Protein AF-A0A0G1ND13-F1 (afdb_monomer)

Radius of gyration: 14.42 Å; Cα contacts (8 Å, |Δi|>4): 96; chains: 1; bounding box: 45×27×37 Å

Structure (mmCIF, N/CA/C/O backbone):
data_AF-A0A0G1ND13-F1
#
_entry.id   AF-A0A0G1ND13-F1
#
loop_
_atom_site.group_PDB
_atom_site.id
_atom_site.type_symbol
_atom_site.label_atom_id
_atom_site.label_alt_id
_atom_site.label_comp_id
_atom_site.label_asym_id
_atom_site.label_entity_id
_atom_site.label_seq_id
_atom_site.pdbx_PDB_ins_code
_atom_site.Cartn_x
_atom_site.Cartn_y
_atom_site.Cartn_z
_atom_site.occupancy
_atom_site.B_iso_or_equiv
_atom_site.auth_seq_id
_atom_site.auth_comp_id
_atom_site.auth_asym_id
_atom_site.auth_atom_id
_atom_site.pdbx_PDB_model_num
ATOM 1 N N . MET A 1 1 ? 29.702 9.396 1.006 1.00 37.28 1 MET A N 1
ATOM 2 C CA . MET A 1 1 ? 28.880 8.171 1.029 1.00 37.28 1 MET A CA 1
ATOM 3 C C . MET A 1 1 ? 28.005 8.238 -0.196 1.00 37.28 1 MET A C 1
ATOM 5 O O . MET A 1 1 ? 26.968 8.890 -0.169 1.00 37.28 1 MET A O 1
ATOM 9 N N . ASP A 1 2 ? 28.508 7.678 -1.286 1.00 36.91 2 ASP A N 1
ATOM 10 C CA . ASP A 1 2 ? 27.769 7.525 -2.528 1.00 36.91 2 ASP A CA 1
ATOM 11 C C . ASP A 1 2 ? 26.537 6.668 -2.238 1.00 36.91 2 ASP A C 1
ATOM 13 O O . ASP A 1 2 ? 26.649 5.515 -1.823 1.00 36.91 2 ASP A O 1
ATOM 17 N N . LYS A 1 3 ? 25.347 7.264 -2.365 1.00 42.59 3 LYS A N 1
ATOM 18 C CA . LYS A 1 3 ? 24.106 6.496 -2.419 1.00 42.59 3 LYS A CA 1
ATOM 19 C C . LYS A 1 3 ? 24.109 5.815 -3.779 1.00 42.59 3 LYS A C 1
ATOM 21 O O . LYS A 1 3 ? 23.699 6.413 -4.770 1.00 42.59 3 LYS A O 1
ATOM 26 N N . GLU A 1 4 ? 24.676 4.616 -3.814 1.00 38.44 4 GLU A N 1
ATOM 27 C CA . GLU A 1 4 ? 24.673 3.724 -4.964 1.00 38.44 4 GLU A CA 1
ATOM 28 C C . GLU A 1 4 ? 23.210 3.503 -5.371 1.00 38.44 4 GLU A C 1
ATOM 30 O O . GLU A 1 4 ? 22.480 2.715 -4.774 1.00 38.44 4 GLU A O 1
ATOM 35 N N . THR A 1 5 ? 22.747 4.294 -6.335 1.00 50.91 5 THR A N 1
ATOM 36 C CA . THR A 1 5 ? 21.414 4.195 -6.927 1.00 50.91 5 THR A CA 1
ATOM 37 C C . THR A 1 5 ? 21.487 3.025 -7.893 1.00 50.91 5 THR A C 1
ATOM 39 O O . THR A 1 5 ? 21.687 3.189 -9.095 1.00 50.91 5 THR A O 1
ATOM 42 N N . LYS A 1 6 ? 21.447 1.804 -7.350 1.00 50.97 6 LYS A N 1
ATOM 43 C CA . LYS A 1 6 ? 21.256 0.622 -8.185 1.00 50.97 6 LYS A CA 1
ATOM 44 C C . LYS A 1 6 ? 19.883 0.752 -8.840 1.00 50.97 6 LYS A C 1
ATOM 46 O O . LYS A 1 6 ? 18.925 1.030 -8.122 1.00 50.97 6 LYS A O 1
ATOM 51 N N . PRO A 1 7 ? 19.754 0.545 -10.160 1.00 47.66 7 PRO A N 1
ATOM 52 C CA . PRO A 1 7 ? 18.440 0.351 -10.741 1.00 47.66 7 PRO A CA 1
ATOM 53 C C . PRO A 1 7 ? 17.876 -0.918 -10.104 1.00 47.66 7 PRO A C 1
ATOM 55 O O . PRO A 1 7 ? 18.395 -2.017 -10.314 1.00 47.66 7 PRO A O 1
ATOM 58 N N . ALA A 1 8 ? 16.887 -0.753 -9.236 1.00 58.19 8 ALA A N 1
ATOM 59 C CA . ALA A 1 8 ? 16.203 -1.870 -8.627 1.00 58.19 8 ALA A CA 1
ATOM 60 C C . ALA A 1 8 ? 15.464 -2.623 -9.739 1.00 58.19 8 ALA A C 1
ATOM 62 O O . ALA A 1 8 ? 14.517 -2.119 -10.330 1.00 58.19 8 ALA A O 1
ATOM 63 N N . THR A 1 9 ? 15.971 -3.805 -10.076 1.00 69.06 9 THR A N 1
ATOM 64 C CA . THR A 1 9 ? 15.312 -4.730 -11.008 1.00 69.06 9 THR A CA 1
ATOM 65 C C . THR A 1 9 ? 14.023 -5.278 -10.390 1.00 69.06 9 THR A C 1
ATOM 67 O O . THR A 1 9 ? 13.911 -5.308 -9.162 1.00 69.06 9 THR A O 1
ATOM 70 N N . TYR A 1 10 ? 13.085 -5.774 -11.206 1.00 69.50 10 TYR A N 1
ATOM 71 C CA . TYR A 1 10 ? 11.867 -6.439 -10.715 1.00 69.50 10 TYR A CA 1
ATOM 72 C C . TYR A 1 10 ? 12.156 -7.498 -9.643 1.00 69.50 10 TYR A C 1
ATOM 74 O O . TYR A 1 10 ? 11.545 -7.466 -8.580 1.00 69.50 10 TYR A O 1
ATOM 82 N N . ASP A 1 11 ? 13.158 -8.355 -9.846 1.00 74.06 11 ASP A N 1
ATOM 83 C CA . ASP A 1 11 ? 13.548 -9.375 -8.862 1.00 74.06 11 ASP A CA 1
ATOM 84 C C . ASP A 1 11 ? 13.959 -8.771 -7.508 1.00 74.06 11 ASP A C 1
ATOM 86 O O . ASP A 1 11 ? 13.716 -9.352 -6.450 1.00 74.06 11 ASP A O 1
ATOM 90 N N . SER A 1 12 ? 14.553 -7.573 -7.523 1.00 76.31 12 SER A N 1
ATOM 91 C CA . SER A 1 12 ? 14.919 -6.843 -6.303 1.00 76.31 12 SER A CA 1
ATOM 92 C C . SER A 1 12 ? 13.689 -6.288 -5.582 1.00 76.31 12 SER A C 1
ATOM 94 O O . SER A 1 12 ? 13.617 -6.379 -4.360 1.00 76.31 12 SER A O 1
ATOM 96 N N . VAL A 1 13 ? 12.700 -5.780 -6.325 1.00 78.00 13 VAL A N 1
ATOM 97 C CA . VAL A 1 13 ? 11.410 -5.330 -5.767 1.00 78.00 13 VAL A CA 1
ATOM 98 C C . VAL A 1 13 ? 10.678 -6.494 -5.102 1.00 78.00 13 VAL A C 1
ATOM 100 O O . VAL A 1 13 ? 10.172 -6.363 -3.987 1.00 78.00 13 VAL A O 1
ATOM 103 N N . ILE A 1 14 ? 10.651 -7.650 -5.764 1.00 73.81 14 ILE A N 1
ATOM 104 C CA . ILE A 1 14 ? 10.006 -8.869 -5.261 1.00 73.81 14 ILE A CA 1
ATOM 105 C C . ILE A 1 14 ? 10.683 -9.332 -3.968 1.00 73.81 14 ILE A C 1
ATOM 107 O O . ILE A 1 14 ? 10.017 -9.578 -2.963 1.00 73.81 14 ILE A O 1
ATOM 111 N N . ALA A 1 15 ? 12.015 -9.383 -3.952 1.00 75.75 15 ALA A N 1
ATOM 112 C CA . ALA A 1 15 ? 12.764 -9.770 -2.760 1.00 75.75 15 ALA A CA 1
ATOM 113 C C . ALA A 1 15 ? 12.559 -8.790 -1.587 1.00 75.75 15 ALA A C 1
ATOM 115 O O . ALA A 1 15 ? 12.447 -9.208 -0.431 1.00 75.75 15 ALA A O 1
ATOM 116 N N . GLU A 1 16 ? 12.490 -7.487 -1.859 1.00 77.06 16 GLU A N 1
ATOM 117 C CA . GLU A 1 16 ? 12.310 -6.467 -0.824 1.00 77.06 16 GLU A CA 1
ATOM 118 C C . GLU A 1 16 ? 10.890 -6.469 -0.246 1.00 77.06 16 GLU A C 1
ATOM 120 O O . GLU A 1 16 ? 10.706 -6.466 0.974 1.00 77.06 16 GLU A O 1
ATOM 125 N N . THR A 1 17 ? 9.877 -6.590 -1.106 1.00 69.69 17 THR A N 1
ATOM 126 C CA . THR A 1 17 ? 8.478 -6.735 -0.677 1.00 69.69 17 THR A CA 1
ATOM 127 C C . THR A 1 17 ? 8.259 -8.022 0.132 1.00 69.69 17 THR A C 1
ATOM 129 O O . THR A 1 17 ? 7.532 -8.012 1.131 1.00 69.69 17 THR A O 1
ATOM 132 N N . ALA A 1 18 ? 8.945 -9.119 -0.197 1.00 64.31 18 ALA A N 1
ATOM 133 C CA . ALA A 1 18 ? 8.884 -10.357 0.581 1.00 64.31 18 ALA A CA 1
ATOM 134 C C . ALA A 1 18 ? 9.536 -10.249 1.979 1.00 64.31 18 ALA A C 1
ATOM 136 O O . ALA A 1 18 ? 9.132 -10.959 2.902 1.00 64.31 18 ALA A O 1
ATOM 137 N N . THR A 1 19 ? 10.529 -9.369 2.166 1.00 63.91 19 THR A N 1
ATOM 138 C CA . THR A 1 19 ? 11.364 -9.322 3.387 1.00 63.91 19 THR A CA 1
ATOM 139 C C . THR A 1 19 ? 11.067 -8.154 4.328 1.00 63.91 19 THR A C 1
ATOM 141 O O . THR A 1 19 ? 11.440 -8.192 5.504 1.00 63.91 19 THR A O 1
ATOM 144 N N . ALA A 1 20 ? 10.365 -7.122 3.870 1.00 57.97 20 ALA A N 1
ATOM 145 C CA . ALA A 1 20 ? 10.033 -5.964 4.688 1.00 57.97 20 ALA A CA 1
ATOM 146 C C . ALA A 1 20 ? 8.934 -6.277 5.728 1.00 57.97 20 ALA A C 1
ATOM 148 O O . ALA A 1 20 ? 7.749 -6.158 5.422 1.00 57.97 20 ALA A O 1
ATOM 149 N N . LYS A 1 21 ? 9.316 -6.643 6.968 1.00 57.81 21 LYS A N 1
ATOM 150 C CA . LYS A 1 21 ? 8.484 -6.594 8.205 1.00 57.81 21 LYS A CA 1
ATOM 151 C C . LYS A 1 21 ? 9.325 -6.873 9.456 1.00 57.81 21 LYS A C 1
ATOM 153 O O . LYS A 1 21 ? 10.031 -7.880 9.467 1.00 57.81 21 LYS A O 1
ATOM 158 N N . PRO A 1 22 ? 9.294 -6.004 10.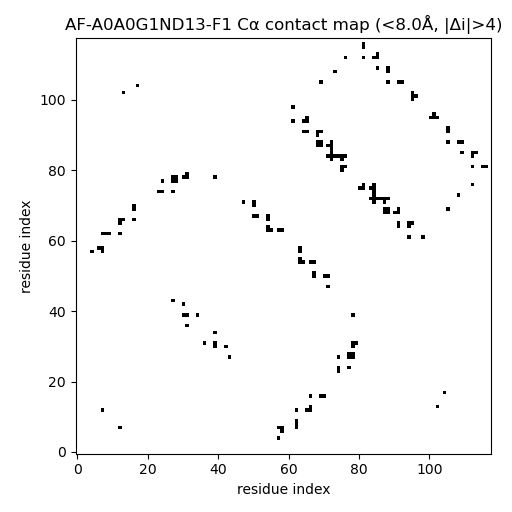499 1.00 55.62 22 PRO A N 1
ATOM 159 C CA . PRO A 1 22 ? 8.131 -5.875 11.406 1.00 55.62 22 PRO A CA 1
ATOM 160 C C . PRO A 1 22 ? 7.758 -4.441 11.871 1.00 55.62 22 PRO A C 1
ATOM 162 O O . PRO A 1 22 ? 6.681 -4.232 12.426 1.00 55.62 22 PRO A O 1
ATOM 165 N N . SER A 1 23 ? 8.604 -3.428 11.660 1.00 61.94 23 SER A N 1
ATOM 166 C CA . SER A 1 23 ? 8.453 -2.110 12.310 1.00 61.94 23 SER A CA 1
ATOM 167 C C . SER A 1 23 ? 7.235 -1.308 11.830 1.00 61.94 23 SER A C 1
ATOM 169 O O . SER A 1 23 ? 6.642 -0.563 12.609 1.00 61.94 23 SER A O 1
ATOM 171 N N . ARG A 1 24 ? 6.830 -1.484 10.563 1.00 68.31 24 ARG A N 1
ATOM 172 C CA . ARG A 1 24 ? 5.660 -0.806 9.975 1.00 68.31 24 ARG A CA 1
ATOM 173 C C . ARG A 1 24 ? 4.343 -1.332 10.557 1.00 68.31 24 ARG A C 1
ATOM 175 O O . ARG A 1 24 ? 3.483 -0.545 10.929 1.00 68.31 24 ARG A O 1
ATOM 182 N N . GLU A 1 25 ? 4.211 -2.652 10.709 1.00 65.75 25 GLU A N 1
ATOM 183 C CA . GLU A 1 25 ? 3.006 -3.269 11.287 1.00 65.75 25 GLU A CA 1
ATOM 184 C C . GLU A 1 25 ? 2.793 -2.853 12.748 1.00 65.75 25 GLU A C 1
ATOM 186 O O . GLU A 1 25 ? 1.663 -2.571 13.135 1.00 65.75 25 GLU A O 1
ATOM 191 N N . ILE A 1 26 ? 3.866 -2.742 13.541 1.00 69.00 26 ILE A N 1
ATOM 192 C CA . ILE A 1 26 ? 3.785 -2.288 14.940 1.00 69.00 26 ILE A CA 1
ATOM 193 C C . ILE A 1 26 ? 3.282 -0.843 15.017 1.00 69.00 26 ILE A C 1
ATOM 195 O O . ILE A 1 26 ? 2.404 -0.545 15.828 1.00 69.00 26 ILE A O 1
ATOM 199 N N . PHE A 1 27 ? 3.800 0.049 14.166 1.00 72.94 27 PHE A N 1
ATOM 200 C CA . PHE A 1 27 ? 3.336 1.436 14.101 1.00 72.94 27 PHE A CA 1
ATOM 201 C C . PHE A 1 27 ? 1.842 1.507 13.764 1.00 72.94 27 PHE A C 1
ATOM 203 O O . PHE A 1 27 ? 1.075 2.146 14.481 1.00 72.94 27 PHE A O 1
ATOM 210 N N . ILE A 1 28 ? 1.404 0.788 12.731 1.00 74.62 28 ILE A N 1
ATOM 211 C CA . ILE A 1 28 ? 0.009 0.826 12.279 1.00 74.62 28 ILE A CA 1
ATOM 212 C C . ILE A 1 28 ? -0.939 0.215 13.317 1.00 74.62 28 ILE A C 1
ATOM 214 O O . ILE A 1 28 ? -2.002 0.772 13.583 1.00 74.62 28 ILE A O 1
ATOM 218 N N . GLN A 1 29 ? -0.544 -0.892 13.948 1.00 72.81 29 GLN A N 1
ATOM 219 C CA . GLN A 1 29 ? -1.311 -1.509 15.027 1.00 72.81 29 GLN A CA 1
ATOM 220 C C . GLN A 1 29 ? -1.445 -0.551 16.224 1.00 72.81 29 GLN A C 1
ATOM 222 O O . GLN A 1 29 ? -2.534 -0.399 16.773 1.00 72.81 29 GLN A O 1
ATOM 227 N N . THR A 1 30 ? -0.370 0.166 16.565 1.00 70.75 30 THR A N 1
ATOM 228 C CA . THR A 1 30 ? -0.371 1.192 17.622 1.00 70.75 30 THR A CA 1
ATOM 229 C C . THR A 1 30 ? -1.327 2.341 17.289 1.00 70.75 30 THR A C 1
ATOM 231 O O . THR A 1 30 ? -2.095 2.778 18.144 1.00 70.75 30 THR A O 1
ATOM 234 N N . VAL A 1 31 ? -1.315 2.817 16.040 1.00 69.00 31 VAL A N 1
ATOM 235 C CA . VAL A 1 31 ? -2.215 3.879 15.562 1.00 69.00 31 VAL A CA 1
ATOM 236 C C . VAL A 1 31 ? -3.676 3.410 15.585 1.00 69.00 31 VAL A C 1
ATOM 238 O O . VAL A 1 31 ? -4.551 4.160 16.020 1.00 69.00 31 VAL A O 1
ATOM 241 N N . ARG A 1 32 ? -3.934 2.148 15.220 1.00 73.31 32 ARG A N 1
ATOM 242 C CA . ARG A 1 32 ? -5.260 1.513 15.271 1.00 73.31 32 ARG A CA 1
ATOM 243 C C . ARG A 1 32 ? -5.830 1.386 16.675 1.00 73.31 32 ARG A C 1
ATOM 245 O O . ARG A 1 32 ? -7.021 1.597 16.867 1.00 73.31 32 ARG A O 1
ATOM 252 N N . GLU A 1 33 ? -5.005 1.043 17.653 1.00 74.31 33 GLU A N 1
ATOM 253 C CA . GLU A 1 33 ? -5.452 0.859 19.037 1.00 74.31 33 GLU A CA 1
ATOM 254 C C . GLU A 1 33 ? -5.750 2.184 19.756 1.00 74.31 33 GLU A C 1
ATOM 256 O O . GLU A 1 33 ? -6.472 2.189 20.752 1.00 74.31 33 GLU A O 1
ATOM 261 N N . GLN A 1 34 ? -5.224 3.307 19.256 1.00 68.44 34 GLN A N 1
ATOM 262 C CA . GLN A 1 34 ? -5.317 4.609 19.922 1.00 68.44 34 GLN A CA 1
ATOM 263 C C . GLN A 1 34 ? -6.335 5.574 19.304 1.00 68.44 34 GLN A C 1
ATOM 265 O O . GLN A 1 34 ? -6.686 6.560 19.955 1.00 68.44 34 GLN A O 1
ATOM 270 N N . LYS A 1 35 ? -6.804 5.337 18.071 1.00 67.69 35 LYS A N 1
ATOM 271 C CA . LYS A 1 35 ? -7.622 6.305 17.322 1.00 67.69 35 LYS A CA 1
ATOM 272 C C . LYS A 1 35 ? -8.909 5.698 16.750 1.00 67.69 35 LYS A C 1
ATOM 274 O O . LYS A 1 35 ? -8.892 4.559 16.288 1.00 67.69 35 LYS A O 1
ATOM 279 N N . PRO A 1 36 ? -10.027 6.453 16.729 1.00 67.75 36 PRO A N 1
ATOM 280 C CA . PRO A 1 36 ? -11.215 6.066 15.972 1.00 67.75 36 PRO A CA 1
ATOM 281 C C . PRO A 1 36 ? -10.917 6.051 14.462 1.00 67.75 36 PRO A C 1
ATOM 283 O O . PRO A 1 36 ? -10.061 6.791 13.982 1.00 67.75 36 PRO A O 1
ATOM 286 N N . GLU A 1 37 ? -11.650 5.237 13.699 1.00 66.38 37 GLU A N 1
ATOM 287 C CA . GLU A 1 37 ? -11.392 4.941 12.274 1.00 66.38 37 GLU A CA 1
ATOM 288 C C . GLU A 1 37 ? -11.216 6.186 11.378 1.00 66.38 37 GLU A C 1
ATOM 290 O O . GLU A 1 37 ? -10.352 6.218 10.504 1.00 66.38 37 GLU A O 1
ATOM 295 N N . ASN A 1 38 ? -11.968 7.258 11.640 1.00 66.19 38 ASN A N 1
ATOM 296 C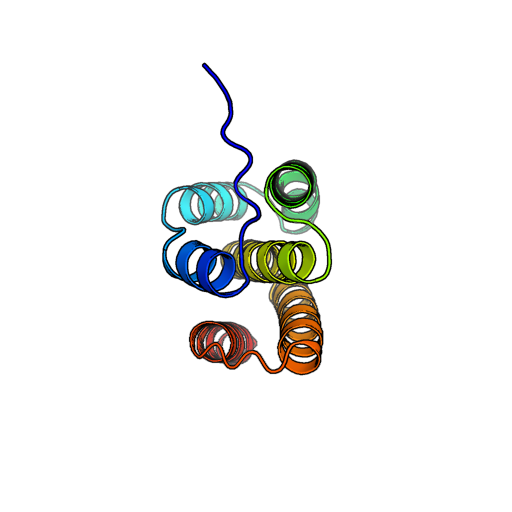 CA . ASN A 1 38 ? -11.867 8.505 10.872 1.00 66.19 38 ASN A CA 1
ATOM 297 C C . ASN A 1 38 ? -10.539 9.250 11.105 1.00 66.19 38 ASN A C 1
ATOM 299 O O . ASN A 1 38 ? -10.019 9.888 10.193 1.00 66.19 38 ASN A O 1
ATOM 303 N N . GLU A 1 39 ? -9.969 9.157 12.307 1.00 74.06 39 GLU A N 1
ATOM 304 C CA . GLU A 1 39 ? -8.645 9.710 12.619 1.00 74.06 39 GLU A CA 1
ATOM 305 C C . GLU A 1 39 ? -7.514 8.774 12.185 1.00 74.06 39 GLU A C 1
ATOM 307 O O . GLU A 1 39 ? -6.380 9.215 12.003 1.00 74.06 39 GLU A O 1
ATOM 312 N N . LEU A 1 40 ? -7.822 7.489 12.004 1.00 77.00 40 LEU A N 1
ATOM 313 C CA . LEU A 1 40 ? -6.889 6.490 11.507 1.00 77.00 40 LEU A CA 1
ATOM 314 C C . LEU A 1 40 ? -6.428 6.824 10.092 1.00 77.00 40 LEU A C 1
ATOM 316 O O . LEU A 1 40 ? -5.233 6.822 9.827 1.00 77.00 40 LEU A O 1
ATOM 320 N N . ARG A 1 41 ? -7.366 7.158 9.197 1.00 74.94 41 ARG A N 1
ATOM 321 C CA . ARG A 1 41 ? -7.053 7.512 7.804 1.00 74.94 41 ARG A CA 1
ATOM 322 C C . ARG A 1 41 ? -6.127 8.728 7.730 1.00 74.94 41 ARG A C 1
ATOM 324 O O . ARG A 1 41 ? -5.099 8.654 7.074 1.00 74.94 41 ARG A O 1
ATOM 331 N N . GLN A 1 42 ? -6.415 9.778 8.501 1.00 75.62 42 GLN A N 1
ATOM 332 C CA . GLN A 1 42 ? -5.539 10.954 8.586 1.00 75.62 42 GLN A CA 1
ATOM 333 C C . GLN A 1 42 ? -4.162 10.629 9.179 1.00 75.62 42 GLN A C 1
ATOM 335 O O . GLN A 1 42 ? -3.151 11.137 8.707 1.00 75.62 42 GLN A O 1
ATOM 340 N N . ALA A 1 43 ? -4.098 9.771 10.200 1.00 74.81 43 ALA A N 1
ATOM 341 C CA . ALA A 1 43 ? -2.823 9.347 10.778 1.00 74.81 43 ALA A CA 1
ATOM 342 C C . ALA A 1 43 ? -2.001 8.473 9.813 1.00 74.81 43 ALA A C 1
ATOM 344 O O . ALA A 1 43 ? -0.772 8.461 9.881 1.00 74.81 43 ALA A O 1
ATOM 345 N N . LEU A 1 44 ? -2.667 7.751 8.909 1.00 82.88 44 LEU A N 1
ATOM 346 C CA . LEU A 1 44 ? -2.015 6.979 7.859 1.00 82.88 44 LEU A CA 1
ATOM 347 C C . LEU A 1 44 ? -1.560 7.846 6.687 1.00 82.88 44 LEU A C 1
ATOM 349 O O . LEU A 1 44 ? -0.596 7.457 6.039 1.00 82.88 44 LEU A O 1
ATOM 353 N N . ASP A 1 45 ? -2.171 9.007 6.432 1.00 84.88 45 ASP A N 1
ATOM 354 C CA . ASP A 1 45 ? -1.782 9.873 5.311 1.00 84.88 45 ASP A CA 1
ATOM 355 C C . ASP A 1 45 ? -0.299 10.252 5.372 1.00 84.88 45 ASP A C 1
ATOM 357 O O . ASP A 1 45 ? 0.401 10.143 4.367 1.00 84.88 45 ASP A O 1
ATOM 361 N N . GLU A 1 46 ? 0.222 10.642 6.540 1.00 81.56 46 GLU A N 1
ATOM 362 C CA . GLU A 1 46 ? 1.651 10.958 6.698 1.00 81.56 46 GLU A CA 1
ATOM 363 C C . GLU A 1 46 ? 2.541 9.750 6.380 1.00 81.56 46 GLU A C 1
ATOM 365 O O . GLU A 1 46 ? 3.581 9.881 5.732 1.00 81.56 46 GLU A O 1
ATOM 370 N N . PHE A 1 47 ? 2.112 8.558 6.792 1.00 83.75 47 PHE A N 1
ATOM 371 C CA . PHE A 1 47 ? 2.833 7.319 6.531 1.00 83.75 47 PHE A CA 1
ATOM 372 C C . PHE A 1 47 ? 2.774 6.917 5.051 1.00 83.75 47 PHE A C 1
ATOM 374 O O . PHE A 1 47 ? 3.778 6.505 4.475 1.00 83.75 47 PHE A O 1
ATOM 381 N N . ILE A 1 48 ? 1.623 7.090 4.402 1.00 89.19 48 ILE A N 1
ATOM 382 C CA . ILE A 1 48 ? 1.435 6.827 2.972 1.00 89.19 48 ILE A CA 1
ATOM 383 C C . ILE A 1 48 ? 2.279 7.794 2.137 1.00 89.19 48 ILE A C 1
ATOM 385 O O . ILE A 1 48 ? 2.914 7.365 1.176 1.00 89.19 48 ILE A O 1
ATOM 389 N N . HIS A 1 49 ? 2.371 9.067 2.530 1.00 88.31 49 HIS A N 1
ATOM 390 C CA . HIS A 1 49 ? 3.278 10.020 1.884 1.00 88.31 49 HIS A CA 1
ATOM 391 C C . HIS A 1 49 ? 4.744 9.595 2.016 1.00 88.31 49 HIS A C 1
ATOM 393 O O . HIS A 1 49 ? 5.504 9.731 1.058 1.00 88.31 49 HIS A O 1
ATOM 399 N N . GLN A 1 50 ? 5.151 9.052 3.167 1.00 86.38 50 GLN A N 1
ATOM 400 C CA . GLN A 1 50 ? 6.500 8.502 3.332 1.00 86.38 50 GLN A CA 1
ATOM 401 C C . GLN A 1 50 ? 6.725 7.280 2.439 1.00 86.38 50 GLN A C 1
ATOM 403 O O . GLN A 1 50 ? 7.749 7.220 1.763 1.00 86.38 50 GLN A O 1
ATOM 408 N N . LEU A 1 51 ? 5.761 6.352 2.367 1.00 88.50 51 LEU A N 1
ATOM 409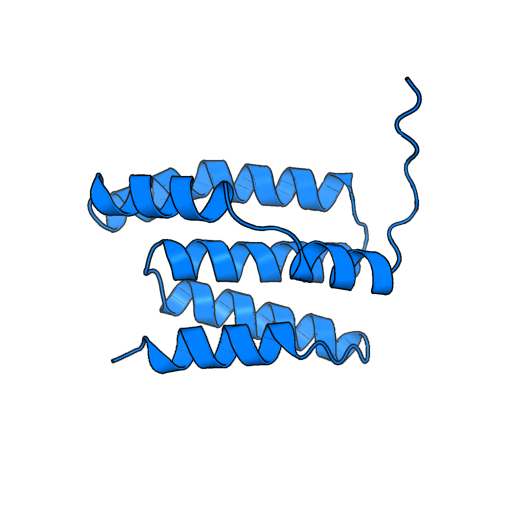 C CA . LEU A 1 51 ? 5.824 5.215 1.443 1.00 88.50 51 LEU A CA 1
ATOM 410 C C . LEU A 1 51 ? 5.947 5.679 -0.007 1.00 88.50 51 LEU A C 1
ATOM 412 O O . LEU A 1 51 ? 6.710 5.098 -0.767 1.00 88.50 51 LEU A O 1
ATOM 416 N N . GLN A 1 52 ? 5.223 6.729 -0.386 1.00 90.25 52 GLN A N 1
ATOM 417 C CA . GLN A 1 52 ? 5.293 7.304 -1.721 1.00 90.25 52 GLN A CA 1
ATOM 418 C C . GLN A 1 52 ? 6.673 7.907 -2.007 1.00 90.25 52 GLN A C 1
ATOM 420 O O . GLN A 1 52 ? 7.250 7.620 -3.048 1.00 90.25 52 GLN A O 1
ATOM 425 N N . GLN A 1 53 ? 7.239 8.679 -1.077 1.00 88.44 53 GLN A N 1
ATOM 426 C CA . GLN A 1 53 ? 8.585 9.243 -1.232 1.00 88.44 53 GLN A CA 1
ATOM 427 C C . GLN A 1 53 ? 9.667 8.164 -1.298 1.00 88.44 53 GLN A C 1
ATOM 429 O O . GLN A 1 53 ? 10.592 8.269 -2.100 1.00 88.44 53 GLN A O 1
ATOM 434 N N . GLU A 1 54 ? 9.555 7.131 -0.465 1.00 85.56 54 GLU A N 1
ATOM 435 C CA . GLU A 1 54 ? 10.453 5.980 -0.500 1.00 85.56 54 GLU A CA 1
ATOM 436 C C . GLU A 1 54 ? 10.344 5.281 -1.854 1.00 85.56 54 GLU A C 1
ATOM 438 O O . GLU A 1 54 ? 11.368 5.078 -2.510 1.00 85.56 54 GLU A O 1
ATOM 443 N N . ALA A 1 55 ? 9.106 5.056 -2.313 1.00 87.00 55 ALA A N 1
ATOM 444 C CA . ALA A 1 55 ? 8.812 4.451 -3.598 1.00 87.00 55 ALA A CA 1
ATOM 445 C C . ALA A 1 55 ? 9.468 5.212 -4.759 1.00 87.00 55 ALA A C 1
ATOM 447 O O . ALA A 1 55 ? 10.194 4.636 -5.567 1.00 87.00 55 ALA A O 1
ATOM 448 N N . ASP A 1 56 ? 9.259 6.527 -4.787 1.00 88.75 56 ASP A N 1
ATOM 449 C CA . ASP A 1 56 ? 9.782 7.430 -5.813 1.00 88.75 56 ASP A CA 1
ATOM 450 C C . ASP A 1 56 ? 11.316 7.558 -5.762 1.00 88.75 56 ASP A C 1
ATOM 452 O O . ASP A 1 56 ? 11.950 7.886 -6.765 1.00 88.75 56 ASP A O 1
ATOM 456 N N . SER A 1 57 ? 11.928 7.327 -4.595 1.00 85.69 57 SER A N 1
ATOM 457 C CA . SER A 1 57 ? 13.378 7.454 -4.406 1.00 85.69 57 SER A CA 1
ATOM 458 C C . SER A 1 57 ? 14.168 6.193 -4.755 1.00 85.69 57 SER A C 1
ATOM 460 O O . SER A 1 57 ? 15.351 6.295 -5.086 1.00 85.69 57 SER A O 1
ATOM 462 N N . ALA A 1 58 ? 13.539 5.021 -4.651 1.00 80.56 58 ALA A N 1
ATOM 463 C CA . ALA A 1 58 ? 14.210 3.729 -4.767 1.00 80.56 58 ALA A CA 1
ATOM 464 C C . ALA A 1 58 ? 13.859 2.975 -6.058 1.00 80.56 58 ALA A C 1
ATOM 466 O O . ALA A 1 58 ? 14.683 2.198 -6.545 1.00 80.56 58 ALA A O 1
ATOM 467 N N . TRP A 1 59 ? 12.693 3.240 -6.655 1.00 82.56 59 TRP A N 1
ATOM 468 C CA . TRP A 1 59 ? 12.235 2.566 -7.870 1.00 82.56 59 TRP A CA 1
ATOM 469 C C . TRP A 1 59 ? 11.709 3.571 -8.897 1.00 82.56 59 TRP A C 1
ATOM 471 O O . TRP A 1 59 ? 11.283 4.675 -8.568 1.00 82.56 59 TRP A O 1
ATOM 481 N N . ALA A 1 60 ? 11.715 3.174 -10.166 1.00 82.62 60 ALA A N 1
ATOM 482 C CA . ALA A 1 60 ? 11.150 3.950 -11.262 1.00 82.62 60 ALA A CA 1
ATOM 483 C C . ALA A 1 60 ? 10.213 3.069 -12.089 1.00 82.62 60 ALA A C 1
ATOM 485 O O . ALA A 1 60 ? 10.398 1.859 -12.143 1.00 82.62 60 ALA A O 1
ATOM 486 N N . GLY A 1 61 ? 9.232 3.676 -12.757 1.00 86.50 61 GLY A N 1
ATOM 487 C CA . GLY A 1 61 ? 8.324 2.938 -13.634 1.00 86.50 61 GLY A CA 1
ATOM 488 C C . GLY A 1 61 ? 7.414 1.953 -12.879 1.00 86.50 61 GLY A C 1
ATOM 489 O O . GLY A 1 61 ? 7.058 2.211 -11.730 1.00 86.50 61 GLY A O 1
ATOM 490 N N . PRO A 1 62 ? 7.002 0.841 -13.505 1.00 87.12 62 PRO A N 1
ATOM 491 C CA . PRO A 1 62 ? 6.048 -0.099 -12.909 1.00 87.12 62 PRO A CA 1
ATOM 492 C C . PRO A 1 62 ? 6.545 -0.774 -11.618 1.00 87.12 62 PRO A C 1
ATOM 494 O O . PRO A 1 62 ? 5.746 -1.127 -10.755 1.00 87.12 62 PRO A O 1
ATOM 497 N N . GLU A 1 63 ? 7.861 -0.928 -11.456 1.00 85.50 63 GLU A N 1
ATOM 498 C CA . GLU A 1 63 ? 8.537 -1.427 -10.252 1.00 85.50 63 GLU A CA 1
ATOM 499 C C . GLU A 1 63 ? 8.168 -0.601 -9.019 1.00 85.50 63 GLU A C 1
ATOM 501 O O . GLU A 1 63 ? 7.908 -1.140 -7.941 1.00 85.50 63 GLU A O 1
ATOM 506 N N . ARG A 1 64 ? 8.114 0.722 -9.198 1.00 90.12 64 ARG A N 1
ATOM 507 C CA . ARG A 1 64 ? 7.720 1.665 -8.155 1.00 90.12 64 ARG A CA 1
ATOM 508 C C . ARG A 1 64 ? 6.288 1.415 -7.723 1.00 90.12 64 ARG A C 1
ATOM 510 O O . ARG A 1 64 ? 6.001 1.390 -6.527 1.00 90.12 64 ARG A O 1
ATOM 517 N N . ASP A 1 65 ? 5.393 1.225 -8.687 1.00 90.56 65 ASP A N 1
ATOM 518 C CA . ASP A 1 65 ? 3.978 1.004 -8.405 1.00 90.56 65 ASP A CA 1
ATOM 519 C C . ASP A 1 65 ? 3.737 -0.367 -7.767 1.00 90.56 65 ASP A C 1
ATOM 521 O O . ASP A 1 65 ? 2.901 -0.470 -6.869 1.00 90.56 65 ASP A O 1
ATOM 525 N N . LEU A 1 66 ? 4.497 -1.399 -8.148 1.00 89.12 66 LEU A N 1
ATOM 526 C CA . LEU A 1 66 ? 4.485 -2.694 -7.463 1.00 89.12 66 LEU A CA 1
ATOM 527 C C . LEU A 1 66 ? 4.851 -2.548 -5.987 1.00 89.12 66 LEU A C 1
ATOM 529 O O . LEU A 1 66 ? 4.088 -2.957 -5.109 1.00 89.12 66 LEU A O 1
ATOM 533 N N . TRP A 1 67 ? 6.008 -1.946 -5.712 1.00 89.69 67 TRP A N 1
ATOM 534 C CA . TRP A 1 67 ? 6.487 -1.789 -4.344 1.00 89.69 67 TRP A CA 1
ATOM 535 C C . TRP A 1 67 ? 5.499 -0.972 -3.505 1.00 89.69 67 TRP A C 1
ATOM 537 O O . TRP A 1 67 ? 5.094 -1.387 -2.413 1.00 89.69 67 TRP A O 1
ATOM 547 N N . PHE A 1 68 ? 5.044 0.161 -4.048 1.00 92.19 68 PHE A N 1
ATOM 548 C CA . PHE A 1 68 ? 4.123 1.057 -3.360 1.00 92.19 68 PHE A CA 1
ATOM 549 C C . PHE A 1 68 ? 2.782 0.385 -3.059 1.00 92.19 68 PHE A C 1
ATOM 551 O O . PHE A 1 68 ? 2.357 0.387 -1.904 1.00 92.19 68 PHE A O 1
ATOM 558 N N . ASN A 1 69 ? 2.124 -0.227 -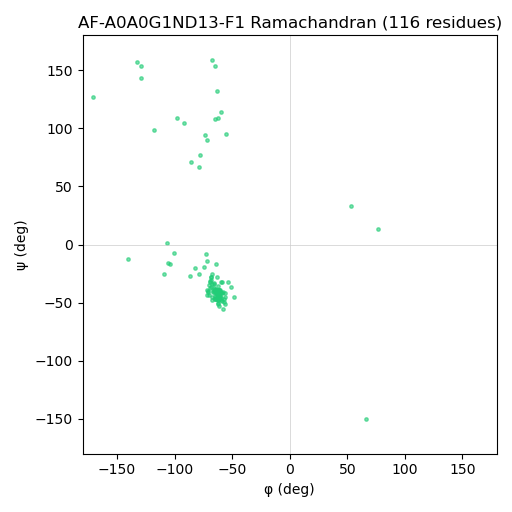4.052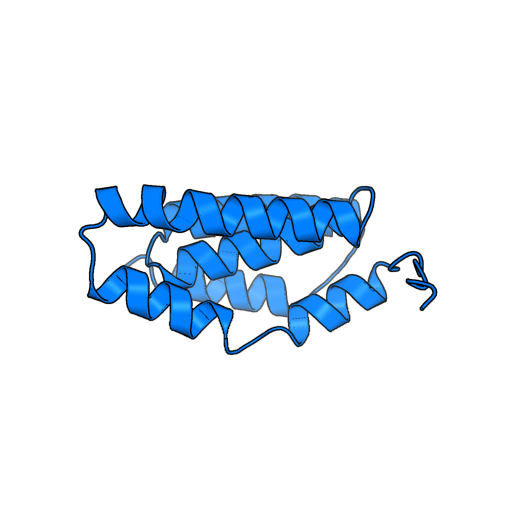 1.00 92.69 69 ASN A N 1
ATOM 559 C CA . ASN A 1 69 ? 0.803 -0.833 -3.849 1.00 92.69 69 ASN A CA 1
ATOM 560 C C . ASN A 1 69 ? 0.859 -2.032 -2.893 1.00 92.6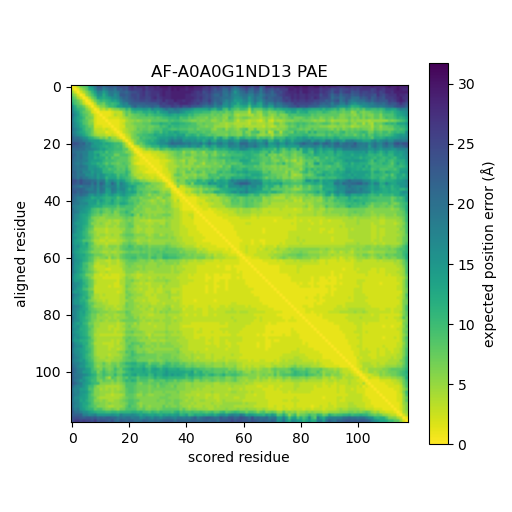9 69 ASN A C 1
ATOM 562 O O . ASN A 1 69 ? -0.059 -2.214 -2.089 1.00 92.69 69 ASN A O 1
ATOM 566 N N . TYR A 1 70 ? 1.949 -2.804 -2.904 1.00 90.81 70 TYR A N 1
ATOM 567 C CA . TYR A 1 70 ? 2.146 -3.881 -1.939 1.00 90.81 70 TYR A CA 1
ATOM 568 C C . TYR A 1 70 ? 2.215 -3.351 -0.503 1.00 90.81 70 TYR A C 1
ATOM 570 O O . TYR A 1 70 ? 1.478 -3.814 0.374 1.00 90.81 70 TYR A O 1
ATOM 578 N N . HIS A 1 71 ? 3.047 -2.339 -0.248 1.00 90.00 71 HIS A N 1
ATOM 579 C CA . HIS A 1 71 ? 3.155 -1.758 1.090 1.00 90.00 71 HIS A CA 1
ATOM 580 C C . HIS A 1 71 ? 1.912 -0.977 1.507 1.00 90.00 71 HIS A C 1
ATOM 582 O O . HIS A 1 71 ? 1.551 -0.994 2.688 1.00 90.00 71 HIS A O 1
ATOM 588 N N . LEU A 1 72 ? 1.214 -0.358 0.559 1.00 92.00 72 LEU A N 1
ATOM 589 C CA . LEU A 1 72 ? -0.058 0.306 0.799 1.00 92.00 72 LEU A CA 1
ATOM 590 C C . LEU A 1 72 ? -1.134 -0.698 1.237 1.00 92.00 72 LEU A C 1
ATOM 592 O O . LEU A 1 72 ? -1.793 -0.490 2.256 1.00 92.00 72 LEU A O 1
ATOM 596 N N . ALA A 1 73 ? -1.257 -1.831 0.542 1.00 91.19 73 ALA A N 1
ATOM 597 C CA . ALA A 1 73 ? -2.199 -2.883 0.911 1.00 91.19 73 ALA A CA 1
ATOM 598 C C . ALA A 1 73 ? -1.901 -3.469 2.296 1.00 91.19 73 ALA A C 1
ATOM 600 O O . ALA A 1 73 ? -2.811 -3.660 3.105 1.00 91.19 73 ALA A O 1
ATOM 601 N N . GLN A 1 74 ? -0.625 -3.710 2.610 1.00 88.69 74 GLN A N 1
ATOM 602 C CA . GLN A 1 74 ? -0.221 -4.138 3.951 1.00 88.69 74 GLN A CA 1
ATOM 603 C C . GLN A 1 74 ? -0.566 -3.098 5.016 1.00 88.69 74 GLN A C 1
ATOM 605 O O . GLN A 1 74 ? -1.000 -3.468 6.107 1.00 88.69 74 GLN A O 1
ATOM 610 N N . THR A 1 75 ? -0.386 -1.817 4.690 1.00 87.69 75 THR A N 1
ATOM 611 C CA . THR A 1 75 ? -0.668 -0.707 5.595 1.00 87.69 75 THR A CA 1
ATOM 612 C C . THR A 1 75 ? -2.140 -0.677 5.970 1.00 87.69 75 THR A C 1
ATOM 614 O O . THR A 1 75 ? -2.492 -0.744 7.148 1.00 87.69 75 THR A O 1
ATOM 617 N N . TYR A 1 76 ? -3.014 -0.678 4.967 1.00 89.88 76 TYR A N 1
ATOM 618 C CA . TYR A 1 76 ? -4.453 -0.692 5.188 1.00 89.88 76 TYR A CA 1
ATOM 619 C C . TYR A 1 76 ? -4.934 -1.977 5.869 1.00 89.88 76 TYR A C 1
ATOM 621 O O . TYR A 1 76 ? -5.760 -1.917 6.779 1.00 89.88 76 TYR A O 1
ATOM 629 N N . ALA A 1 77 ? -4.368 -3.134 5.514 1.00 87.38 77 ALA A N 1
ATOM 630 C CA . ALA A 1 77 ? -4.708 -4.400 6.157 1.00 87.38 77 ALA A CA 1
ATOM 631 C C . ALA A 1 77 ? -4.340 -4.411 7.652 1.00 87.38 77 ALA A C 1
ATOM 633 O O . ALA A 1 77 ? -5.121 -4.880 8.477 1.00 87.38 77 ALA A O 1
ATOM 634 N N . ALA A 1 78 ? -3.173 -3.878 8.025 1.00 84.44 78 ALA A N 1
ATOM 635 C CA . ALA A 1 78 ? -2.778 -3.755 9.430 1.00 84.44 78 ALA A CA 1
ATOM 636 C C . ALA A 1 78 ? -3.664 -2.750 10.187 1.00 84.44 78 ALA A C 1
ATOM 638 O O . ALA A 1 78 ? -4.003 -2.962 11.350 1.00 84.44 78 ALA A O 1
ATOM 639 N N . ALA A 1 79 ? -4.102 -1.692 9.504 1.00 83.94 79 ALA A N 1
ATOM 640 C CA . ALA A 1 79 ? -5.018 -0.692 10.038 1.00 83.94 79 ALA A CA 1
ATOM 641 C C . ALA A 1 79 ? -6.459 -1.217 10.204 1.00 83.94 79 ALA A C 1
ATOM 643 O O . ALA A 1 79 ? -7.269 -0.603 10.894 1.00 83.94 79 ALA A O 1
ATOM 644 N N . GLY A 1 80 ? -6.789 -2.368 9.610 1.00 85.31 80 GLY A N 1
ATOM 645 C CA . GLY A 1 80 ? -8.154 -2.892 9.564 1.00 85.31 80 GLY A CA 1
ATOM 646 C C . GLY A 1 80 ? -9.051 -2.186 8.542 1.00 85.31 80 GLY A C 1
ATOM 647 O O . GLY A 1 80 ? -10.263 -2.381 8.561 1.00 85.31 80 GLY A O 1
ATOM 648 N N . LEU A 1 81 ? -8.465 -1.393 7.642 1.00 87.50 81 LEU A N 1
ATOM 649 C CA . LEU A 1 81 ? -9.141 -0.716 6.538 1.00 87.50 81 LEU A CA 1
ATOM 650 C C . LEU A 1 81 ? -9.236 -1.665 5.335 1.00 87.50 81 LEU A C 1
ATOM 652 O O . LEU A 1 81 ? -8.521 -1.536 4.343 1.00 87.50 81 LEU A O 1
ATOM 656 N N . TRP A 1 82 ? -10.079 -2.689 5.455 1.00 88.50 82 TRP A N 1
ATOM 657 C CA . TRP A 1 82 ? -10.081 -3.825 4.525 1.00 88.50 82 TRP A CA 1
ATOM 658 C C . TRP A 1 82 ? -10.493 -3.468 3.094 1.00 88.50 82 TRP A C 1
ATOM 660 O O . TRP A 1 82 ? -9.982 -4.069 2.154 1.00 88.50 82 TRP A O 1
ATOM 670 N N . GLU A 1 83 ? -11.395 -2.502 2.915 1.00 89.62 83 GLU A N 1
ATOM 671 C CA . GLU A 1 83 ? -11.810 -2.047 1.583 1.00 89.62 83 GLU A CA 1
ATOM 672 C C . GLU A 1 83 ? -10.669 -1.325 0.856 1.00 89.62 83 GLU A C 1
ATOM 674 O O . GLU A 1 83 ? -10.364 -1.650 -0.291 1.00 89.62 83 GLU A O 1
ATOM 679 N N . ASP A 1 84 ? -9.967 -0.421 1.544 1.00 90.94 84 ASP A N 1
ATOM 680 C CA . ASP A 1 84 ? -8.805 0.267 0.975 1.00 90.94 84 ASP A CA 1
ATOM 681 C C . ASP A 1 84 ? -7.653 -0.717 0.709 1.00 90.94 84 ASP A C 1
ATOM 683 O O . ASP A 1 84 ? -6.974 -0.626 -0.316 1.00 90.94 84 ASP A O 1
ATOM 687 N N . ALA A 1 85 ? -7.466 -1.706 1.592 1.00 91.31 85 ALA A N 1
ATOM 688 C CA . ALA A 1 85 ? -6.487 -2.772 1.404 1.00 91.31 85 ALA A CA 1
ATOM 689 C C . ALA A 1 85 ? -6.786 -3.616 0.158 1.00 91.31 85 ALA A C 1
ATOM 691 O O . ALA A 1 85 ? -5.861 -3.956 -0.581 1.00 91.31 85 ALA A O 1
ATOM 692 N N . GLN A 1 86 ? -8.062 -3.933 -0.089 1.00 92.00 86 GLN A N 1
ATOM 693 C CA . GLN A 1 86 ? -8.484 -4.673 -1.277 1.00 92.00 86 GLN A CA 1
ATOM 694 C C . GLN A 1 86 ? -8.217 -3.865 -2.548 1.00 92.00 86 GLN A C 1
ATOM 696 O O . GLN A 1 86 ? -7.603 -4.393 -3.469 1.00 92.00 86 GLN A O 1
ATOM 701 N N . ASN A 1 87 ? -8.585 -2.581 -2.568 1.00 93.38 87 ASN A N 1
ATOM 702 C CA . ASN A 1 87 ? -8.330 -1.704 -3.715 1.00 93.38 87 ASN A CA 1
ATOM 703 C C . ASN A 1 87 ? -6.828 -1.600 -4.034 1.00 93.38 87 ASN A C 1
ATOM 705 O O . ASN A 1 87 ? -6.429 -1.651 -5.197 1.00 93.38 87 ASN A O 1
ATOM 709 N N . ALA A 1 88 ? -5.980 -1.495 -3.006 1.00 93.38 88 ALA A N 1
ATOM 710 C CA . ALA A 1 88 ? -4.529 -1.474 -3.182 1.00 93.38 88 ALA A CA 1
ATOM 711 C C . ALA A 1 88 ? -3.982 -2.809 -3.729 1.00 93.38 88 ALA A C 1
ATOM 713 O O . ALA A 1 88 ? -3.104 -2.801 -4.591 1.00 93.38 88 ALA A O 1
ATOM 714 N N . ILE A 1 89 ? -4.520 -3.950 -3.282 1.00 93.00 89 ILE A N 1
ATOM 715 C CA . ILE A 1 89 ? -4.172 -5.274 -3.822 1.00 93.00 89 ILE A CA 1
ATOM 716 C C . ILE A 1 89 ? -4.635 -5.441 -5.270 1.00 93.00 89 ILE A C 1
ATOM 718 O O . ILE A 1 89 ? -3.897 -5.993 -6.078 1.00 93.00 89 ILE A O 1
ATOM 722 N N . ASP A 1 90 ? -5.823 -4.958 -5.622 1.00 93.06 90 ASP A N 1
ATOM 723 C CA . ASP A 1 90 ? -6.327 -5.069 -6.990 1.00 93.06 90 ASP A CA 1
ATOM 724 C C . ASP A 1 90 ? -5.441 -4.255 -7.947 1.00 93.06 90 ASP A C 1
ATOM 726 O O . ASP A 1 90 ? -5.035 -4.760 -8.995 1.00 93.06 90 ASP A O 1
ATOM 730 N N . ASN A 1 91 ? -5.031 -3.049 -7.540 1.00 93.25 91 ASN A N 1
ATOM 731 C CA . ASN A 1 91 ? -4.043 -2.256 -8.274 1.00 93.25 91 ASN A CA 1
ATOM 732 C C . ASN A 1 91 ? -2.692 -2.978 -8.379 1.00 93.25 91 ASN A C 1
ATOM 734 O O . ASN A 1 91 ? -2.104 -3.014 -9.459 1.00 93.25 91 ASN A O 1
ATOM 738 N N . LEU A 1 92 ? -2.213 -3.582 -7.286 1.00 92.06 92 LEU A N 1
ATOM 739 C CA . LEU A 1 92 ? -0.972 -4.358 -7.279 1.00 92.06 92 LEU A CA 1
ATOM 740 C C . LEU A 1 92 ? -1.007 -5.491 -8.309 1.00 92.06 92 LEU A C 1
ATOM 742 O O . LEU A 1 92 ? -0.053 -5.662 -9.064 1.00 92.06 92 LEU A O 1
ATOM 746 N N . LEU A 1 93 ? -2.102 -6.251 -8.352 1.00 90.19 93 LEU A N 1
ATOM 747 C CA . LEU A 1 93 ? -2.257 -7.388 -9.257 1.00 90.19 93 LEU A CA 1
ATOM 748 C C . LEU A 1 93 ? -2.356 -6.948 -10.718 1.00 90.19 93 LEU A C 1
ATOM 750 O O . LEU A 1 93 ? -1.787 -7.613 -11.578 1.00 90.19 93 LEU A O 1
ATOM 754 N N . VAL A 1 94 ? -3.006 -5.814 -11.005 1.00 91.25 94 VAL A N 1
ATOM 755 C CA . VAL A 1 94 ? -3.015 -5.227 -12.356 1.00 91.25 94 VAL A CA 1
ATOM 756 C C . VAL A 1 94 ? -1.598 -4.867 -12.799 1.00 91.25 94 VAL A C 1
ATOM 758 O O . VAL A 1 94 ? -1.206 -5.182 -13.923 1.00 91.25 94 VAL A O 1
ATOM 761 N N . VAL A 1 95 ? -0.809 -4.236 -11.924 1.00 89.94 95 VAL A N 1
ATOM 762 C CA . VAL A 1 95 ? 0.584 -3.896 -12.240 1.00 89.94 95 VAL A CA 1
ATOM 763 C C . VAL A 1 95 ? 1.414 -5.170 -12.425 1.00 89.94 95 VAL A C 1
ATOM 765 O O . VAL A 1 95 ? 2.099 -5.285 -13.433 1.00 89.94 95 VAL A O 1
ATOM 768 N N . ALA A 1 96 ? 1.304 -6.155 -11.529 1.00 87.69 96 ALA A N 1
ATOM 769 C CA . ALA A 1 96 ? 2.026 -7.426 -11.633 1.00 87.69 96 ALA A CA 1
ATOM 770 C C . ALA A 1 96 ? 1.691 -8.188 -12.925 1.00 87.69 96 ALA A C 1
ATOM 772 O O . ALA A 1 96 ? 2.588 -8.682 -13.606 1.00 87.69 96 ALA A O 1
ATOM 773 N N . GLN A 1 97 ? 0.414 -8.211 -13.315 1.00 87.69 97 GLN A N 1
ATOM 774 C CA . GLN A 1 97 ? -0.034 -8.843 -14.552 1.00 87.69 97 GLN A CA 1
ATOM 775 C C . GLN A 1 97 ? 0.543 -8.156 -15.796 1.00 87.69 97 GLN A C 1
ATOM 777 O O . GLN A 1 97 ? 0.965 -8.836 -16.728 1.00 87.69 97 GLN A O 1
ATOM 782 N N . ASN A 1 98 ? 0.604 -6.821 -15.811 1.00 86.81 98 ASN A N 1
ATOM 783 C CA . ASN A 1 98 ? 1.208 -6.069 -16.920 1.00 86.81 98 ASN A CA 1
ATOM 784 C C . ASN A 1 98 ? 2.711 -6.340 -17.084 1.00 86.81 98 ASN A C 1
ATOM 786 O O . ASN A 1 98 ? 3.283 -6.022 -18.125 1.00 86.81 98 ASN A O 1
ATOM 790 N N . LEU A 1 99 ? 3.337 -6.905 -16.056 1.00 82.00 99 LEU A N 1
ATOM 791 C CA . LEU A 1 99 ? 4.763 -7.186 -15.986 1.00 82.00 99 LEU A CA 1
ATOM 792 C C . LEU A 1 99 ? 5.098 -8.665 -16.134 1.00 82.00 99 LEU A C 1
ATOM 794 O O . LEU A 1 99 ? 6.272 -9.015 -16.057 1.00 82.00 99 LEU A O 1
ATOM 798 N N . ASP A 1 100 ? 4.086 -9.514 -16.333 1.00 81.12 100 ASP A N 1
ATOM 799 C CA . ASP A 1 100 ? 4.233 -10.973 -16.347 1.00 81.12 100 ASP A CA 1
ATOM 800 C C . ASP A 1 100 ? 4.935 -11.499 -15.075 1.00 81.12 100 ASP A C 1
ATOM 802 O O . ASP A 1 100 ? 5.715 -12.450 -15.100 1.00 81.12 100 ASP A O 1
ATOM 806 N N . ALA A 1 101 ? 4.692 -10.824 -13.944 1.00 74.75 101 ALA A N 1
ATOM 807 C CA . ALA A 1 101 ? 5.303 -11.129 -12.659 1.00 74.75 101 ALA A CA 1
ATOM 808 C C . ALA A 1 101 ? 4.349 -11.976 -11.806 1.00 74.75 101 ALA A 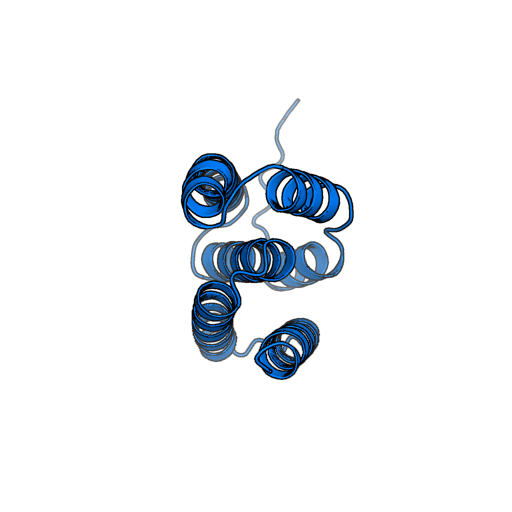C 1
ATOM 810 O O . ALA A 1 101 ? 3.349 -11.482 -11.280 1.00 74.75 101 ALA A O 1
ATOM 811 N N . GLU A 1 102 ? 4.681 -13.253 -11.623 1.00 75.00 102 GLU A N 1
ATOM 812 C CA . GLU A 1 102 ? 3.976 -14.137 -10.693 1.00 75.00 102 GLU A CA 1
ATOM 813 C C . GLU A 1 102 ? 4.648 -14.102 -9.319 1.00 75.00 102 GLU A C 1
ATOM 815 O O . GLU A 1 102 ? 5.708 -14.689 -9.107 1.00 75.00 102 GLU A O 1
ATOM 820 N N . ILE A 1 103 ? 4.021 -13.401 -8.372 1.00 78.12 103 ILE A N 1
ATOM 821 C CA . ILE A 1 103 ? 4.543 -13.222 -7.012 1.00 78.12 103 ILE A CA 1
ATOM 822 C C . ILE A 1 103 ?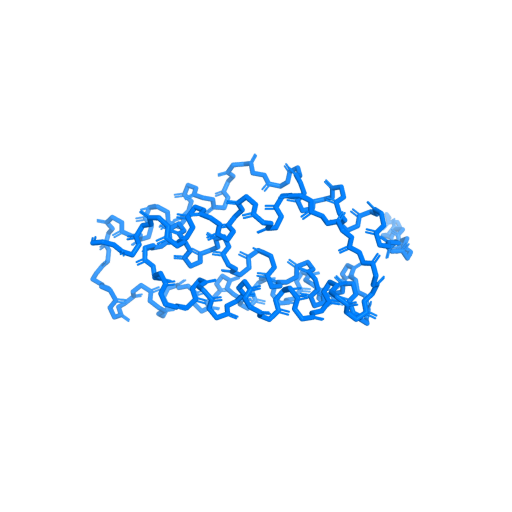 3.545 -13.853 -6.032 1.00 78.12 103 ILE A C 1
ATOM 824 O O . ILE A 1 103 ? 2.518 -13.237 -5.718 1.00 78.12 103 ILE A O 1
ATOM 828 N N . PRO A 1 104 ? 3.791 -15.092 -5.563 1.00 82.31 104 PRO A N 1
ATOM 829 C CA . PRO A 1 104 ? 2.871 -15.828 -4.692 1.00 82.31 104 PRO A CA 1
ATOM 830 C C . PRO A 1 104 ? 2.463 -15.057 -3.431 1.00 82.31 104 PRO A C 1
ATOM 832 O O . PRO A 1 104 ? 1.333 -15.179 -2.954 1.00 82.31 104 PRO A O 1
ATOM 835 N N . GLU A 1 105 ? 3.356 -14.223 -2.905 1.00 82.12 105 GLU A N 1
ATOM 836 C CA . GLU A 1 105 ? 3.139 -13.373 -1.736 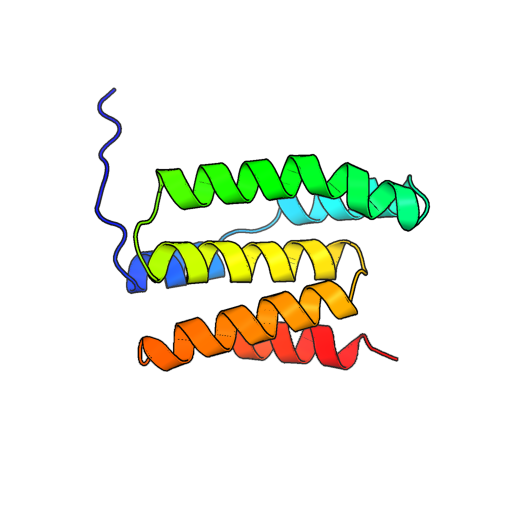1.00 82.12 105 GLU A CA 1
ATOM 837 C C . GLU A 1 105 ? 1.977 -12.394 -1.935 1.00 82.12 105 GLU A C 1
ATOM 839 O O . GLU A 1 105 ? 1.263 -12.084 -0.976 1.00 82.12 105 GLU A O 1
ATOM 844 N N . PHE A 1 106 ? 1.745 -11.930 -3.167 1.00 87.31 106 PHE A N 1
ATOM 845 C CA . PHE A 1 106 ? 0.649 -11.010 -3.472 1.00 87.31 106 PHE A CA 1
ATOM 846 C C . PHE A 1 106 ? -0.698 -11.722 -3.384 1.00 87.31 106 PHE A C 1
ATOM 848 O O . PHE A 1 106 ? -1.641 -11.191 -2.796 1.00 87.31 106 PHE A O 1
ATOM 855 N N . GLU A 1 107 ? -0.777 -12.958 -3.876 1.00 86.25 107 GLU A N 1
ATOM 856 C CA . GLU A 1 107 ? -1.986 -13.774 -3.766 1.00 86.25 107 GLU A CA 1
ATOM 857 C C . GLU A 1 107 ? -2.240 -14.205 -2.310 1.00 86.25 107 GLU A C 1
ATOM 859 O O . GLU A 1 107 ? -3.378 -14.168 -1.843 1.00 86.25 107 GLU A O 1
ATOM 864 N N . ILE A 1 108 ? -1.191 -14.510 -1.536 1.00 87.06 108 ILE A N 1
ATOM 865 C CA . ILE A 1 108 ? -1.316 -14.765 -0.089 1.00 87.06 108 ILE A CA 1
ATOM 866 C C . ILE A 1 108 ? -1.875 -13.528 0.633 1.00 87.06 108 ILE A C 1
ATOM 868 O O . ILE A 1 108 ? -2.781 -13.644 1.467 1.00 87.06 108 ILE A O 1
ATOM 872 N N . LEU A 1 109 ? -1.362 -12.334 0.317 1.00 86.56 109 LEU A N 1
ATOM 873 C CA . LEU A 1 109 ? -1.848 -11.081 0.896 1.00 86.56 109 LEU A CA 1
ATOM 874 C C . LEU A 1 109 ? -3.311 -10.815 0.509 1.00 86.56 109 LEU A C 1
ATOM 876 O O . LEU A 1 109 ? -4.115 -10.476 1.382 1.00 86.56 109 LEU A O 1
ATOM 880 N N . ARG A 1 110 ? -3.677 -11.046 -0.756 1.00 90.06 110 ARG A N 1
ATOM 881 C CA . ARG A 1 110 ? -5.058 -10.954 -1.247 1.00 90.06 110 ARG A CA 1
ATOM 882 C C . ARG A 1 110 ? -5.993 -11.883 -0.477 1.00 90.06 110 ARG A C 1
ATOM 884 O O . ARG A 1 110 ? -7.022 -11.432 0.018 1.00 90.06 110 ARG A O 1
ATOM 891 N N . GLN A 1 111 ? -5.634 -13.158 -0.323 1.00 89.12 111 GLN A N 1
ATOM 892 C CA . GLN A 1 111 ? -6.443 -14.131 0.420 1.00 89.12 111 GLN A CA 1
ATOM 893 C C . GLN A 1 111 ? -6.605 -13.736 1.889 1.00 89.12 111 GLN A C 1
ATOM 895 O O . GLN A 1 111 ? -7.696 -13.859 2.449 1.00 89.12 111 GLN A O 1
ATOM 900 N N . LYS A 1 112 ? -5.544 -13.207 2.511 1.00 87.00 112 LYS A N 1
ATOM 901 C CA . LYS A 1 112 ? -5.594 -12.699 3.887 1.00 87.00 112 LYS A CA 1
ATOM 902 C C . LYS A 1 112 ? -6.574 -11.532 4.029 1.00 87.00 112 LYS A C 1
ATOM 904 O O . LYS A 1 112 ? -7.330 -11.512 4.997 1.00 87.00 112 LYS A O 1
ATOM 909 N N . ILE A 1 113 ? -6.562 -10.579 3.096 1.00 88.38 113 ILE A N 1
ATOM 910 C CA . ILE A 1 113 ? -7.482 -9.431 3.099 1.00 88.38 113 ILE A CA 1
ATOM 911 C C . ILE A 1 113 ? -8.921 -9.901 2.845 1.00 88.38 113 ILE A C 1
ATOM 913 O O . ILE A 1 113 ? -9.817 -9.574 3.624 1.00 88.38 113 ILE A O 1
ATOM 917 N N . ALA A 1 114 ? -9.134 -10.751 1.838 1.00 86.94 114 ALA A N 1
ATOM 918 C CA . ALA A 1 114 ? -10.450 -11.296 1.506 1.00 86.94 114 ALA A CA 1
ATOM 919 C C . ALA A 1 114 ? -11.069 -12.096 2.668 1.00 86.94 114 ALA A C 1
ATOM 921 O O . ALA A 1 114 ? -12.251 -11.939 2.965 1.00 86.94 114 ALA A O 1
ATOM 922 N N . GLY A 1 115 ? -10.271 -12.901 3.378 1.00 83.88 115 GLY A N 1
ATOM 923 C CA . GLY A 1 115 ? -10.721 -13.698 4.526 1.00 83.88 115 GLY A CA 1
ATOM 924 C C . GLY A 1 115 ? -11.009 -12.899 5.804 1.00 83.88 115 GLY A C 1
ATOM 925 O O . GLY A 1 115 ? -11.509 -13.468 6.773 1.00 83.88 115 GLY A O 1
ATOM 926 N N . LYS A 1 116 ? -10.685 -11.599 5.839 1.00 75.69 116 LYS A N 1
ATOM 927 C CA . LYS A 1 116 ? -10.978 -10.689 6.961 1.00 75.69 116 LYS A CA 1
ATOM 928 C C . LYS A 1 116 ? -12.199 -9.801 6.721 1.00 75.69 116 LYS A C 1
ATOM 930 O O . LYS A 1 116 ? -12.646 -9.148 7.658 1.00 75.69 116 LYS A O 1
ATOM 935 N N . LYS A 1 117 ? -12.765 -9.821 5.510 1.00 56.75 117 LYS A N 1
ATOM 936 C CA . LYS A 1 117 ? -14.059 -9.212 5.182 1.00 56.75 117 LYS A CA 1
ATOM 937 C C . LYS A 1 117 ? -15.196 -10.130 5.665 1.00 56.75 117 LYS A C 1
ATOM 939 O O . LYS A 1 117 ? -15.880 -10.741 4.849 1.00 56.75 117 LYS A O 1
ATOM 944 N N . ILE A 1 118 ? -15.345 -10.290 6.984 1.00 40.78 118 ILE A N 1
ATOM 945 C CA . ILE A 1 118 ? -16.466 -11.005 7.626 1.00 40.78 118 ILE A CA 1
ATOM 946 C C . ILE A 1 118 ? -16.949 -10.197 8.824 1.00 40.78 118 ILE A C 1
ATOM 948 O O . ILE A 1 118 ? -16.088 -9.856 9.667 1.00 40.78 118 ILE A O 1
#

Nearest PDB structures (foldseek):
  4gpk-assembly1_A  TM=5.576E-01  e=1.946E-01  Bacillus thuringiensis serovar thuringiensis
  5dbk-assembly1_B  TM=5.757E-01  e=2.926E-01  Bacillus thuringiensis Bt407
  4gpk-assembly2_H  TM=5.658E-01  e=9.954E-01  Bacillus thuringiensis serovar thuringiensis
  4gpk-assembly2_E  TM=5.381E-01  e=1.221E+00  Bacillus thuringiensis serovar thuringiensis

Mean predicted aligned error: 7.58 Å

Solvent-accessible surface area (backbone atoms only — not comparable to full-atom values): 6620 Å² total; per-residue (Å²): 132,83,79,80,80,62,83,60,47,65,71,52,45,54,54,48,66,74,60,72,75,65,72,66,55,54,52,35,40,52,48,45,77,73,39,61,73,79,55,37,56,62,62,42,46,64,53,50,53,49,47,50,53,52,25,64,72,58,32,66,70,70,53,18,50,40,51,37,23,50,53,48,16,51,49,26,48,52,49,65,39,49,69,63,13,48,54,25,40,53,52,24,50,54,51,28,59,78,64,77,52,88,56,70,66,57,55,53,51,45,51,56,48,59,73,60,74,119

Sequence (118 aa):
MDKETKPATYDSVIAETATAKPSREIFIQTVREQKPENELRQALDEFIHQLQQEADSAWAGPERDLWFNYHLAQTYAAAGLWEDAQNAIDNLLVVAQNLDAEIPEFEILRQKIAGKKI

pLDDT: mean 78.61, std 13.55, range [36.91, 93.38]

Secondary structure (DSSP, 8-state):
---------HHHHHHHHHH--SHHHHHHHHHHHHS-HHHHHHHHHHHHHHHHHHHHHH--THHHHHHHHHHHHHHHHHHT-HHHHHHHHHHHHHHHHHTT---HHHHHHHHHHHTT--

Foldseek 3Di:
DPPPLDAQDLVNLLVCLVPDDDPLLVVLLVLLVPDDPVVSVVVCVVVLVVLLVVLVRRYDDLSSLLNSLSVQLVSCVSSVVLVSSLVSLVSNVVSCVVVVHDRVVSVVSNVSSVVSPD